Protein AF-A0A9D6RGP7-F1 (afdb_monomer)

Foldseek 3Di:
DDDDDPDPPPPPPPDDDPPVPPKPDQPDPDCPCVLLLVLVLVVCVVPDVQSVQWGWDWDDDPFFIKIKTFRADQCVDHIPVRGDPQRIKIFTAGNVSHTDDIGRRD

Mean predicted aligned error: 11.16 Å

pLDDT: mean 77.92, std 19.04, range [36.72, 96.75]

Nearest PDB structures (foldseek):
  6jpn-assembly1_A  TM=5.791E-01  e=3.261E+00  Defluviitalea phaphyphil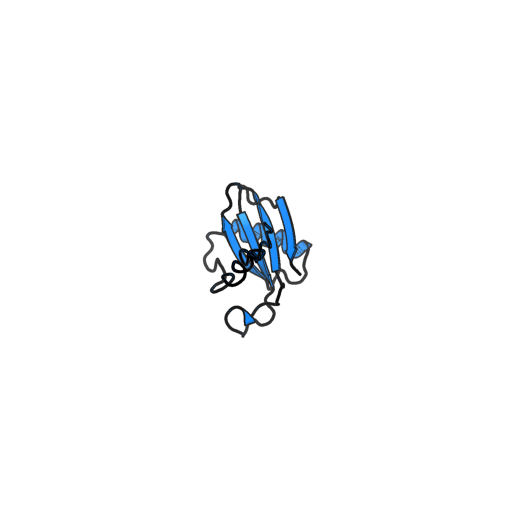a
  3t1o-assembly2_B  TM=3.660E-01  e=3.065E+00  Thermus thermophilus HB8
  3t1t-assembly4_D  TM=3.926E-01  e=4.181E+00  Thermus thermophilus HB8
  7a2d-assembly1_A  TM=2.938E-01  e=3.929E+00  Escherichia coli K-12
  6jph-assembly1_A  TM=4.533E-01  e=7.313E+00  Defluviitalea phaphyphila

Structure (mmCIF, N/CA/C/O backbone):
data_AF-A0A9D6RGP7-F1
#
_entry.id   AF-A0A9D6RGP7-F1
#
loop_
_atom_site.group_PDB
_atom_site.id
_atom_site.type_symbol
_atom_site.label_atom_id
_atom_site.label_alt_id
_atom_site.label_comp_id
_atom_site.label_asym_id
_atom_site.label_entity_id
_atom_site.label_seq_id
_atom_site.pdbx_PDB_ins_code
_atom_site.Cartn_x
_atom_site.Cartn_y
_atom_site.Cartn_z
_atom_site.occupancy
_atom_site.B_iso_or_equiv
_atom_site.auth_seq_id
_atom_site.auth_comp_id
_atom_site.auth_asym_id
_atom_site.auth_atom_id
_atom_site.pdbx_PDB_model_num
ATOM 1 N N . MET A 1 1 ? 9.809 62.220 5.454 1.00 36.72 1 MET A N 1
ATOM 2 C CA . MET A 1 1 ? 8.751 62.134 4.426 1.00 36.72 1 MET A CA 1
ATOM 3 C C . MET A 1 1 ? 9.117 60.999 3.476 1.00 36.72 1 MET A C 1
ATOM 5 O O . MET A 1 1 ? 10.230 61.024 2.977 1.00 36.72 1 MET A O 1
ATOM 9 N N . HIS A 1 2 ? 8.207 60.024 3.322 1.00 38.41 2 HIS A N 1
ATOM 10 C CA . HIS A 1 2 ? 8.119 58.946 2.305 1.00 38.41 2 HIS A CA 1
ATOM 11 C C . HIS A 1 2 ? 9.321 57.971 2.194 1.00 38.41 2 HIS A C 1
ATOM 13 O O . HIS A 1 2 ? 10.365 58.335 1.682 1.00 38.41 2 HIS A O 1
ATOM 19 N N . LEU A 1 3 ? 9.323 56.748 2.748 1.00 46.56 3 LEU A N 1
ATOM 20 C CA . LEU A 1 3 ? 8.383 55.609 2.669 1.00 46.56 3 LEU A CA 1
ATOM 21 C C . LEU A 1 3 ? 8.365 54.954 1.279 1.00 46.56 3 LEU A C 1
ATOM 23 O O . LEU A 1 3 ? 7.507 55.277 0.471 1.00 46.56 3 LEU A O 1
ATOM 27 N N . ILE A 1 4 ? 9.281 54.008 1.030 1.00 53.91 4 ILE A N 1
ATOM 28 C CA . ILE A 1 4 ? 9.079 52.922 0.056 1.00 53.91 4 ILE A CA 1
ATOM 29 C C . ILE A 1 4 ? 9.641 51.640 0.671 1.00 53.91 4 ILE A C 1
ATOM 31 O O . ILE A 1 4 ? 10.848 51.395 0.692 1.00 53.91 4 ILE A O 1
ATOM 35 N N . GLY A 1 5 ? 8.722 50.853 1.229 1.00 45.72 5 GLY A N 1
ATOM 36 C CA . GLY A 1 5 ? 8.981 49.523 1.747 1.00 45.72 5 GLY A CA 1
ATOM 37 C C . GLY A 1 5 ? 9.403 48.604 0.611 1.00 45.72 5 GLY A C 1
ATOM 38 O O . GLY A 1 5 ? 8.676 48.402 -0.360 1.00 45.72 5 GLY A O 1
ATOM 39 N N . ARG A 1 6 ? 10.602 48.047 0.736 1.00 46.34 6 ARG A N 1
ATOM 40 C CA . ARG A 1 6 ? 11.101 47.036 -0.183 1.00 46.34 6 ARG A CA 1
ATOM 41 C C . ARG A 1 6 ? 10.677 45.690 0.389 1.00 46.34 6 ARG A C 1
ATOM 43 O O . ARG A 1 6 ? 11.284 45.179 1.324 1.00 46.34 6 ARG A O 1
ATOM 50 N N . PHE A 1 7 ? 9.535 45.230 -0.118 1.00 46.81 7 PHE A N 1
ATOM 51 C CA . PHE A 1 7 ? 8.877 43.966 0.191 1.00 46.81 7 PHE A CA 1
ATOM 52 C C . PHE A 1 7 ? 9.898 42.831 0.347 1.00 46.81 7 PHE A C 1
ATOM 54 O O . PHE A 1 7 ? 10.578 42.451 -0.607 1.00 46.81 7 PHE A O 1
ATOM 61 N N . VAL A 1 8 ? 9.983 42.294 1.563 1.00 55.94 8 VAL A N 1
ATOM 62 C CA . VAL A 1 8 ? 10.632 41.019 1.855 1.00 55.94 8 VAL A CA 1
ATOM 63 C C . VAL A 1 8 ? 9.779 39.945 1.189 1.00 55.94 8 VAL A C 1
ATOM 65 O O . VAL A 1 8 ? 8.721 39.574 1.695 1.00 55.94 8 VAL A O 1
ATOM 68 N N . LEU A 1 9 ? 10.198 39.493 0.009 1.00 50.16 9 LEU A N 1
ATOM 69 C CA . LEU A 1 9 ? 9.557 38.381 -0.677 1.00 50.16 9 LEU A CA 1
ATOM 70 C C . LEU A 1 9 ? 9.981 37.084 0.026 1.00 50.16 9 LEU A C 1
ATOM 72 O O . LEU A 1 9 ? 10.980 36.455 -0.313 1.00 50.16 9 LEU A O 1
ATOM 76 N N . ALA A 1 10 ? 9.227 36.729 1.063 1.00 49.78 10 ALA A N 1
ATOM 77 C CA . ALA A 1 10 ? 9.272 35.431 1.712 1.00 49.78 10 ALA A CA 1
ATOM 78 C C . ALA A 1 10 ? 8.703 34.371 0.753 1.00 49.78 10 ALA A C 1
ATOM 80 O O . ALA A 1 10 ? 7.498 34.142 0.701 1.00 49.78 10 ALA A O 1
ATOM 81 N N . LEU A 1 11 ? 9.572 33.730 -0.029 1.00 47.88 11 LEU A N 1
ATOM 82 C CA . LEU A 1 11 ? 9.242 32.495 -0.739 1.00 47.88 11 LEU A CA 1
ATOM 83 C C . LEU A 1 11 ? 9.560 31.318 0.182 1.00 47.88 11 LEU A C 1
ATOM 85 O O . LEU A 1 11 ? 10.692 30.847 0.277 1.00 47.88 11 LEU A O 1
ATOM 89 N N . ALA A 1 12 ? 8.526 30.892 0.901 1.00 46.19 12 ALA A N 1
ATOM 90 C CA . ALA A 1 12 ? 8.497 29.686 1.705 1.00 46.19 12 ALA A CA 1
ATOM 91 C C . ALA A 1 12 ? 8.716 28.443 0.820 1.00 46.19 12 ALA A C 1
ATOM 93 O O . ALA A 1 12 ? 7.770 27.848 0.316 1.00 46.19 12 ALA A O 1
ATOM 94 N N . PHE A 1 13 ? 9.971 28.022 0.655 1.00 47.12 13 PHE A N 1
ATOM 95 C CA . PHE A 1 13 ? 10.337 26.686 0.168 1.00 47.12 13 PHE A CA 1
ATOM 96 C C . PHE A 1 13 ? 10.335 25.669 1.321 1.00 47.12 13 PHE A C 1
ATOM 98 O O . PHE A 1 13 ? 11.315 24.971 1.568 1.00 47.12 13 PHE A O 1
ATOM 105 N N . LEU A 1 14 ? 9.228 25.586 2.058 1.00 48.09 14 LEU A N 1
ATOM 106 C CA . LEU A 1 14 ? 9.014 24.558 3.077 1.00 48.09 14 LEU A CA 1
ATOM 107 C C . LEU A 1 14 ? 7.850 23.683 2.629 1.00 48.09 14 LEU A C 1
ATOM 109 O O . LEU A 1 14 ? 6.695 23.978 2.916 1.00 48.09 14 LEU A O 1
ATOM 113 N N . GLY A 1 15 ? 8.164 22.611 1.903 1.00 42.72 15 GLY A N 1
ATOM 114 C CA . GLY A 1 15 ? 7.195 21.545 1.659 1.00 42.72 15 GLY A CA 1
ATOM 115 C C . GLY A 1 15 ? 7.292 20.879 0.297 1.00 42.72 15 GLY A C 1
ATOM 116 O O . GLY A 1 15 ? 6.309 20.877 -0.426 1.00 42.72 15 GLY A O 1
ATOM 117 N N . CYS A 1 16 ? 8.442 20.302 -0.059 1.00 48.62 16 CYS A N 1
ATOM 118 C CA . CYS A 1 16 ? 8.533 19.273 -1.109 1.00 48.62 16 CYS A CA 1
ATOM 119 C C . CYS A 1 16 ? 9.813 18.434 -0.928 1.00 48.62 16 CYS A C 1
ATOM 121 O O . CYS A 1 16 ? 10.605 18.288 -1.849 1.00 48.62 16 CYS A O 1
ATOM 123 N N . ALA A 1 17 ? 10.070 17.926 0.281 1.00 40.97 17 ALA A N 1
ATOM 124 C CA . ALA A 1 17 ? 11.261 17.103 0.546 1.00 40.97 17 ALA A CA 1
ATOM 125 C C . ALA A 1 17 ? 10.959 15.730 1.169 1.00 40.97 17 ALA A C 1
ATOM 127 O O . ALA A 1 17 ? 11.877 14.945 1.373 1.00 40.97 17 ALA A O 1
ATOM 128 N N . ASP A 1 18 ? 9.690 15.394 1.415 1.00 43.88 18 ASP A N 1
ATOM 129 C CA . ASP A 1 18 ? 9.333 14.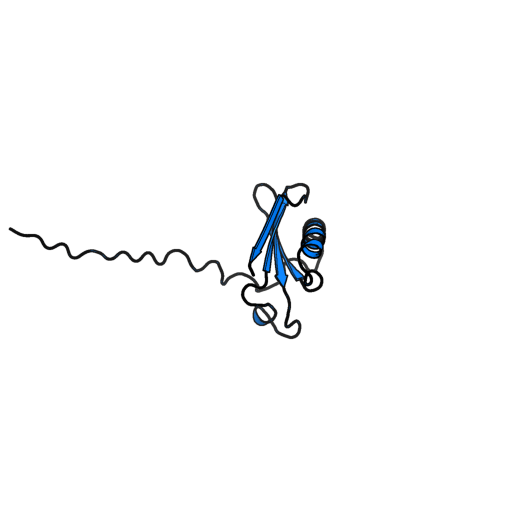117 2.055 1.00 43.88 18 ASP A CA 1
ATOM 130 C C . ASP A 1 18 ? 9.201 12.948 1.060 1.00 43.88 18 ASP A C 1
ATOM 132 O O . ASP A 1 18 ? 9.131 11.782 1.431 1.00 43.88 18 ASP A O 1
ATOM 136 N N . GLN A 1 19 ? 9.197 13.231 -0.246 1.00 48.53 19 GLN A N 1
ATOM 137 C CA . GLN A 1 19 ? 8.942 12.210 -1.265 1.00 48.53 19 GLN A CA 1
ATOM 138 C C . GLN A 1 19 ? 10.186 11.386 -1.637 1.00 48.53 19 GLN A C 1
ATOM 140 O O . GLN A 1 19 ? 1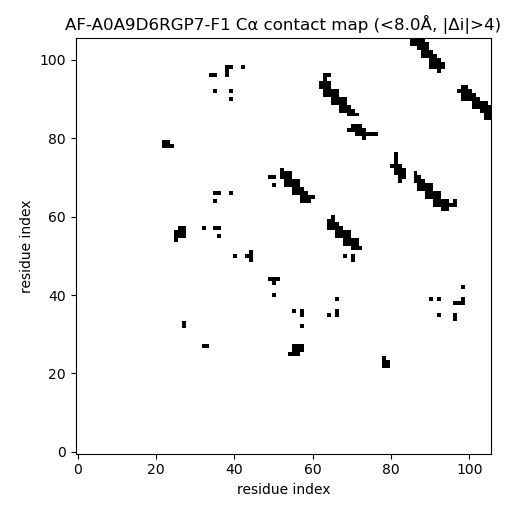0.052 10.282 -2.157 1.00 48.53 19 GLN A O 1
ATOM 145 N N . ALA A 1 20 ? 11.389 11.896 -1.350 1.00 44.44 20 ALA A N 1
ATOM 146 C CA . ALA A 1 20 ? 12.650 11.292 -1.785 1.00 44.44 20 ALA A CA 1
ATOM 147 C C . ALA A 1 20 ? 13.168 10.174 -0.862 1.00 44.44 20 ALA A C 1
ATOM 149 O O . ALA A 1 20 ? 14.086 9.456 -1.245 1.00 44.44 20 ALA A O 1
ATOM 150 N N . ARG A 1 21 ? 12.596 10.009 0.340 1.00 47.81 21 ARG A N 1
ATOM 151 C CA . ARG A 1 21 ? 13.024 8.977 1.303 1.00 47.81 21 ARG A CA 1
ATOM 152 C C . ARG A 1 21 ? 12.254 7.656 1.181 1.00 47.81 21 ARG A C 1
ATOM 154 O O . ARG A 1 21 ? 12.597 6.687 1.850 1.00 47.81 21 ARG A O 1
ATOM 161 N N . ARG A 1 22 ? 11.233 7.602 0.318 1.00 55.00 22 ARG A N 1
ATOM 162 C CA . ARG A 1 22 ? 10.529 6.362 -0.026 1.00 55.00 22 ARG A CA 1
ATOM 163 C C . ARG A 1 22 ? 11.433 5.468 -0.875 1.00 55.00 22 ARG A C 1
ATOM 165 O O . ARG A 1 22 ? 11.782 5.827 -1.995 1.00 55.00 22 ARG A O 1
ATOM 172 N N . MET A 1 23 ? 11.715 4.284 -0.329 1.00 62.06 23 MET A N 1
ATOM 173 C CA . MET A 1 23 ? 12.375 3.124 -0.943 1.00 62.06 23 MET A CA 1
ATOM 174 C C . MET A 1 23 ? 13.904 3.147 -1.094 1.00 62.06 23 MET A C 1
ATOM 176 O O . MET A 1 23 ? 14.438 3.239 -2.198 1.00 62.06 23 MET A O 1
ATOM 180 N N . GLU A 1 24 ? 14.600 2.857 0.010 1.00 52.25 24 GLU A N 1
ATOM 181 C CA . GLU A 1 24 ? 15.844 2.062 -0.034 1.00 52.25 24 GLU A CA 1
ATOM 182 C C . GLU A 1 24 ? 15.588 0.548 0.108 1.00 52.25 24 GLU A C 1
ATOM 184 O O . GLU A 1 24 ? 16.407 -0.251 -0.348 1.00 52.25 24 GLU A O 1
ATOM 189 N N . HIS A 1 25 ? 14.452 0.131 0.680 1.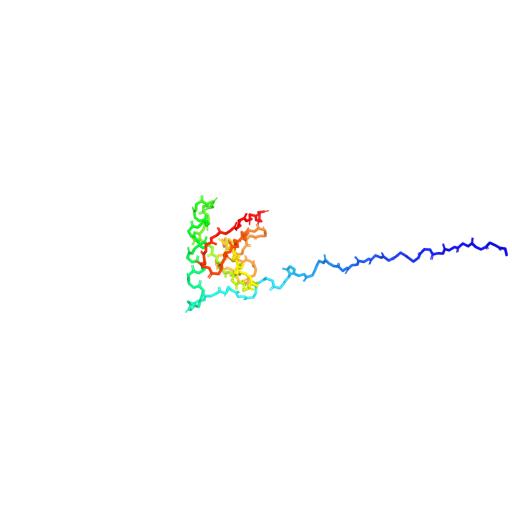00 52.41 25 HIS A N 1
ATOM 190 C CA . HIS A 1 25 ? 14.089 -1.281 0.842 1.00 52.41 25 HIS A CA 1
ATOM 191 C C . HIS A 1 25 ? 12.565 -1.471 0.934 1.00 52.41 25 HIS A C 1
ATOM 193 O O . HIS A 1 25 ? 11.907 -0.638 1.560 1.00 52.41 25 HIS A O 1
ATOM 199 N N . PRO A 1 26 ? 11.992 -2.546 0.359 1.00 59.34 26 PRO A N 1
ATOM 200 C CA . PRO A 1 26 ? 10.638 -2.974 0.702 1.00 59.34 26 PRO A CA 1
ATOM 201 C C . PRO A 1 26 ? 10.574 -3.343 2.191 1.00 59.34 26 PRO A C 1
ATOM 203 O O . PRO A 1 26 ? 11.453 -4.046 2.696 1.00 59.34 26 PRO A O 1
ATOM 206 N N . ALA A 1 27 ? 9.537 -2.887 2.893 1.00 60.53 27 ALA A N 1
ATOM 207 C CA . ALA A 1 27 ? 9.284 -3.316 4.262 1.00 60.53 27 ALA A CA 1
ATOM 208 C C . ALA A 1 27 ? 8.404 -4.569 4.217 1.00 60.53 27 ALA A C 1
ATOM 210 O O . ALA A 1 27 ? 7.180 -4.474 4.172 1.00 60.53 27 ALA A O 1
ATOM 211 N N . ASP A 1 28 ? 9.069 -5.726 4.149 1.00 62.41 28 ASP A N 1
ATOM 212 C CA . ASP A 1 28 ? 8.802 -6.918 4.976 1.00 62.41 28 ASP A CA 1
ATOM 213 C C . ASP A 1 28 ? 9.107 -8.233 4.224 1.00 62.41 28 ASP A C 1
ATOM 215 O O . ASP A 1 28 ? 8.208 -8.837 3.629 1.00 62.41 28 ASP A O 1
ATOM 219 N N . PRO A 1 29 ? 10.375 -8.689 4.225 1.00 54.75 29 PRO A N 1
ATOM 220 C CA . PRO A 1 29 ? 10.737 -10.023 3.752 1.00 54.75 29 PRO A CA 1
ATOM 221 C C . PRO A 1 29 ? 10.428 -11.169 4.744 1.00 54.75 29 PRO A C 1
ATOM 223 O O . PRO A 1 29 ? 10.470 -12.316 4.307 1.00 54.75 29 PRO A O 1
ATOM 226 N N . ASP A 1 30 ? 10.081 -10.907 6.018 1.00 55.28 30 ASP A N 1
ATOM 227 C CA . ASP A 1 30 ? 10.124 -11.920 7.099 1.00 55.28 30 ASP A CA 1
ATOM 228 C C . ASP A 1 30 ? 8.901 -11.977 8.058 1.00 55.28 30 ASP A C 1
ATOM 230 O O . ASP A 1 30 ? 8.892 -12.759 9.009 1.00 55.28 30 ASP A O 1
ATOM 234 N N . GLY A 1 31 ? 7.805 -11.259 7.796 1.00 65.94 31 GLY A N 1
ATOM 235 C CA . GLY A 1 31 ? 6.467 -11.644 8.269 1.00 65.94 31 GLY A CA 1
ATOM 236 C C . GLY A 1 31 ? 5.886 -10.906 9.478 1.00 65.94 31 GLY A C 1
ATOM 237 O O . GLY A 1 31 ? 4.797 -11.290 9.925 1.00 65.94 31 GLY A O 1
ATOM 238 N N . GLU A 1 32 ? 6.516 -9.833 9.970 1.00 81.19 32 GLU A N 1
ATOM 239 C CA . GLU A 1 32 ? 5.945 -9.002 11.047 1.00 81.19 32 GLU A CA 1
ATOM 240 C C . GLU A 1 32 ? 4.606 -8.370 10.627 1.00 81.19 32 GLU A C 1
ATOM 242 O O . GLU A 1 32 ? 3.661 -8.309 11.417 1.00 81.19 32 GLU A O 1
ATOM 247 N N . TYR A 1 33 ? 4.489 -7.968 9.359 1.00 87.44 33 TYR A N 1
ATOM 248 C CA . TYR A 1 33 ? 3.316 -7.277 8.824 1.00 87.44 33 TYR A CA 1
ATOM 249 C C . TYR A 1 33 ? 2.480 -8.146 7.881 1.00 87.44 33 TYR A C 1
ATOM 251 O O . TYR A 1 33 ? 1.676 -7.644 7.087 1.00 87.44 33 TYR A O 1
ATOM 259 N N . SER A 1 34 ? 2.631 -9.469 7.974 1.00 87.94 34 SER A N 1
ATOM 260 C CA . SER A 1 34 ? 1.948 -10.434 7.106 1.00 87.94 34 SER A CA 1
ATOM 261 C C . SER A 1 34 ? 0.421 -10.277 7.103 1.00 87.94 34 SER A C 1
ATOM 263 O O . SER A 1 34 ? -0.203 -10.385 6.042 1.00 87.94 34 SER A O 1
ATOM 265 N N . ALA A 1 35 ? -0.196 -9.961 8.247 1.00 91.00 35 ALA A N 1
ATOM 266 C CA . ALA A 1 35 ? -1.641 -9.743 8.357 1.00 91.00 35 ALA A CA 1
ATOM 267 C C . ALA A 1 35 ? -2.096 -8.467 7.623 1.00 91.00 35 ALA A C 1
ATOM 269 O O . ALA A 1 35 ? -3.060 -8.493 6.853 1.00 91.00 35 ALA A O 1
ATOM 270 N N . GLN A 1 36 ? -1.362 -7.370 7.806 1.00 92.94 36 GLN A N 1
ATOM 271 C CA . GLN A 1 36 ? -1.606 -6.064 7.202 1.00 92.94 36 GLN A CA 1
ATOM 272 C C . GLN A 1 36 ? -1.439 -6.153 5.684 1.00 92.94 36 GLN A C 1
ATOM 274 O O . GLN A 1 36 ? -2.324 -5.748 4.928 1.00 92.94 36 GLN A O 1
ATOM 279 N N . ILE A 1 37 ? -0.340 -6.762 5.232 1.00 92.38 37 ILE A N 1
ATOM 280 C CA . ILE A 1 37 ? -0.057 -6.990 3.814 1.00 92.38 37 ILE A CA 1
ATOM 281 C C . ILE A 1 37 ? -1.120 -7.900 3.198 1.00 92.38 37 ILE A C 1
ATOM 283 O O . ILE A 1 37 ? -1.581 -7.627 2.093 1.00 92.38 37 ILE A O 1
ATOM 287 N N . SER A 1 38 ? -1.569 -8.946 3.895 1.00 92.81 38 SER A N 1
ATOM 288 C CA . SER A 1 38 ? -2.618 -9.842 3.386 1.00 92.81 38 SER A CA 1
ATOM 289 C C . SER A 1 38 ? -3.955 -9.120 3.200 1.00 92.81 38 SER A C 1
ATOM 291 O O . SER A 1 38 ? -4.592 -9.258 2.150 1.00 92.81 38 SER A O 1
ATOM 293 N N . ALA A 1 39 ? -4.368 -8.310 4.180 1.00 94.69 39 ALA A N 1
ATOM 294 C CA . ALA A 1 39 ? -5.578 -7.496 4.087 1.00 94.69 39 ALA A CA 1
ATOM 295 C C . ALA A 1 39 ? -5.486 -6.479 2.937 1.00 94.69 39 ALA A C 1
ATOM 297 O O . ALA A 1 39 ? -6.391 -6.389 2.100 1.00 94.69 39 ALA A O 1
ATOM 298 N N . ALA A 1 40 ? -4.358 -5.773 2.844 1.00 94.44 40 ALA A N 1
ATOM 299 C CA . ALA A 1 40 ? -4.096 -4.802 1.791 1.00 94.44 40 ALA A CA 1
ATOM 300 C C . ALA A 1 40 ? -4.042 -5.455 0.399 1.00 94.44 40 ALA A C 1
ATOM 302 O O . ALA A 1 40 ? -4.668 -4.959 -0.537 1.00 94.44 40 ALA A O 1
ATOM 303 N N . ARG A 1 41 ? -3.382 -6.611 0.255 1.00 94.06 41 ARG A N 1
ATOM 304 C CA . ARG A 1 41 ? -3.295 -7.383 -0.995 1.00 94.06 41 ARG A CA 1
ATOM 305 C C . ARG A 1 41 ? -4.656 -7.844 -1.482 1.00 94.06 41 ARG A C 1
ATOM 307 O O . ARG A 1 41 ? -4.937 -7.733 -2.675 1.00 94.06 41 ARG A O 1
ATOM 314 N N . ARG A 1 42 ? -5.517 -8.314 -0.575 1.00 95.25 42 ARG A N 1
ATOM 315 C CA . ARG A 1 42 ? -6.888 -8.705 -0.919 1.00 95.25 42 ARG A CA 1
ATOM 316 C C . ARG A 1 42 ? -7.680 -7.526 -1.476 1.00 95.25 42 ARG A C 1
ATOM 318 O O . ARG A 1 42 ? -8.372 -7.699 -2.476 1.00 95.25 42 ARG A O 1
ATOM 325 N N . LEU A 1 43 ? -7.584 -6.351 -0.853 1.00 96.31 43 LEU A N 1
ATOM 326 C CA . LEU A 1 43 ? -8.260 -5.155 -1.355 1.00 96.31 43 LEU A CA 1
ATOM 327 C C . LEU A 1 43 ? -7.662 -4.692 -2.687 1.00 96.31 43 LEU A C 1
ATOM 329 O O . LEU A 1 43 ? -8.401 -4.417 -3.629 1.00 96.31 43 LEU A O 1
ATOM 333 N N . LEU A 1 44 ? -6.334 -4.639 -2.788 1.00 95.12 44 LEU A N 1
ATOM 334 C CA . LEU A 1 44 ? -5.646 -4.202 -3.996 1.00 95.12 44 LEU A CA 1
ATOM 335 C C . LEU A 1 44 ? -5.996 -5.093 -5.190 1.00 95.12 44 LEU A C 1
ATOM 337 O O . LEU A 1 44 ? -6.307 -4.569 -6.250 1.00 95.12 44 LEU A O 1
ATOM 341 N N . GLY A 1 45 ? -6.040 -6.417 -5.015 1.00 95.44 45 GLY A N 1
ATOM 342 C CA . GLY A 1 45 ? -6.421 -7.354 -6.077 1.00 95.44 45 GLY A CA 1
ATOM 343 C C . GLY A 1 45 ? -7.860 -7.192 -6.581 1.00 95.44 45 GLY A C 1
ATOM 344 O O . GLY A 1 45 ? -8.158 -7.595 -7.699 1.00 95.44 45 GLY A O 1
ATOM 345 N N . GLN A 1 46 ? -8.747 -6.569 -5.798 1.00 95.75 46 GLN A N 1
ATOM 346 C CA . GLN A 1 46 ? -10.101 -6.213 -6.245 1.00 95.75 46 GLN A CA 1
ATOM 347 C C . GLN A 1 46 ? -10.138 -4.905 -7.045 1.00 95.75 46 GLN A C 1
ATOM 349 O O . GLN A 1 46 ? -11.115 -4.643 -7.744 1.00 95.75 46 GLN A O 1
ATOM 354 N N . LYS A 1 47 ? -9.123 -4.047 -6.895 1.00 94.50 47 LYS A N 1
ATOM 355 C CA . LYS A 1 47 ? -9.084 -2.695 -7.473 1.00 94.50 47 LYS A CA 1
ATOM 356 C C . LYS A 1 47 ? -8.114 -2.571 -8.643 1.00 94.50 47 LYS A C 1
ATOM 358 O O . LYS A 1 47 ? -8.330 -1.743 -9.518 1.00 94.50 47 LYS A O 1
ATOM 363 N N . GLU A 1 48 ? -7.054 -3.370 -8.651 1.00 92.56 48 GLU A N 1
ATOM 364 C CA . GLU A 1 48 ? -5.886 -3.185 -9.501 1.00 92.56 48 GLU A CA 1
ATOM 365 C 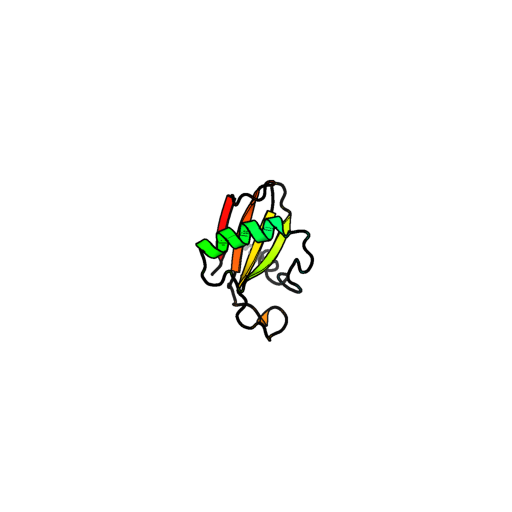C . GLU A 1 48 ? -5.375 -4.531 -10.032 1.00 92.56 48 GLU A C 1
ATOM 367 O O . GLU A 1 48 ? -5.198 -5.499 -9.292 1.00 92.56 48 GLU A O 1
ATOM 372 N N . THR A 1 49 ? -5.056 -4.587 -11.326 1.00 92.19 49 THR A N 1
ATOM 373 C CA . THR A 1 49 ? -4.578 -5.817 -11.989 1.00 92.19 49 THR A CA 1
ATOM 374 C C . THR A 1 49 ? -3.124 -6.157 -11.655 1.00 92.19 49 THR A C 1
ATOM 376 O O . THR A 1 49 ? -2.681 -7.294 -11.823 1.00 92.19 49 THR A O 1
ATOM 379 N N . TRP A 1 50 ? -2.359 -5.187 -11.153 1.00 91.62 50 TRP A N 1
ATOM 380 C CA . TRP A 1 50 ? -0.935 -5.329 -10.844 1.00 91.62 50 TRP A CA 1
ATOM 381 C C . TRP A 1 50 ? -0.653 -5.754 -9.397 1.00 91.62 50 TRP A C 1
ATOM 383 O O . TRP A 1 50 ? 0.511 -5.855 -9.024 1.00 91.62 50 TRP A O 1
ATOM 393 N N . ALA A 1 51 ? -1.681 -6.063 -8.598 1.00 91.50 51 ALA A N 1
ATOM 394 C CA . ALA A 1 51 ? -1.542 -6.398 -7.177 1.00 91.50 51 ALA A CA 1
ATOM 395 C C . ALA A 1 51 ? -0.558 -7.549 -6.879 1.00 91.50 51 ALA A C 1
ATOM 397 O O . ALA A 1 51 ? 0.090 -7.561 -5.836 1.00 91.50 51 ALA A O 1
ATOM 398 N N . HIS A 1 52 ? -0.425 -8.508 -7.798 1.00 89.25 52 HIS A N 1
ATOM 399 C CA . HIS A 1 52 ? 0.489 -9.649 -7.677 1.00 89.25 52 HIS A CA 1
ATOM 400 C C . HIS A 1 52 ? 1.971 -9.277 -7.867 1.00 89.25 52 HIS A C 1
ATOM 402 O O . HIS A 1 52 ? 2.843 -10.035 -7.460 1.00 89.25 52 HIS A O 1
ATOM 408 N N . ARG A 1 53 ? 2.251 -8.115 -8.468 1.00 89.31 53 ARG A N 1
ATOM 409 C CA . ARG A 1 53 ? 3.599 -7.547 -8.658 1.00 89.31 53 ARG A CA 1
ATOM 410 C C . ARG A 1 53 ? 3.878 -6.417 -7.671 1.00 89.31 53 ARG A C 1
ATOM 412 O O . ARG A 1 53 ? 4.797 -5.635 -7.884 1.00 89.31 53 ARG A O 1
ATOM 419 N N . ALA A 1 54 ? 3.030 -6.261 -6.658 1.00 90.06 54 ALA A N 1
ATOM 420 C CA . ALA A 1 54 ? 3.183 -5.195 -5.692 1.00 90.06 54 ALA A CA 1
ATOM 421 C C . ALA A 1 54 ? 4.212 -5.571 -4.623 1.00 90.06 54 ALA A C 1
ATOM 423 O O . ALA A 1 54 ? 4.149 -6.663 -4.049 1.00 90.06 54 ALA A O 1
ATOM 424 N N . GLU A 1 55 ? 5.093 -4.629 -4.317 1.00 89.81 55 GLU A N 1
ATOM 425 C CA . GLU A 1 55 ? 5.893 -4.632 -3.094 1.00 89.81 55 GLU A CA 1
ATOM 426 C C . GLU A 1 55 ? 5.266 -3.704 -2.059 1.00 89.81 55 GLU A C 1
ATOM 428 O O . GLU A 1 55 ? 4.471 -2.826 -2.399 1.00 89.81 55 GLU A O 1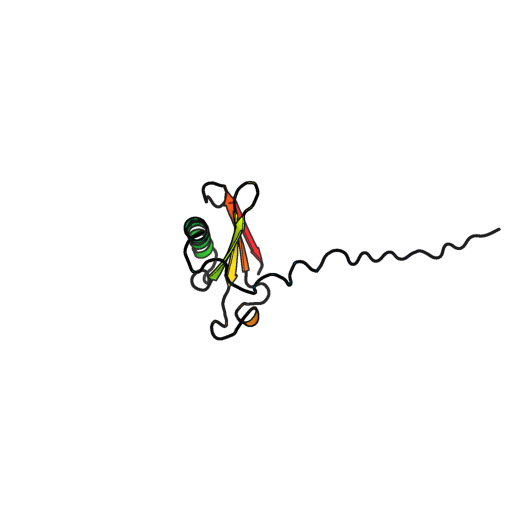
ATOM 433 N N . TRP A 1 56 ? 5.566 -3.942 -0.786 1.00 88.38 56 TRP A N 1
ATOM 434 C CA . TRP A 1 56 ? 4.785 -3.401 0.320 1.00 88.38 56 TRP A CA 1
ATOM 435 C C . TRP A 1 56 ? 5.660 -2.559 1.242 1.00 88.38 56 TRP A C 1
ATOM 437 O O . TRP A 1 56 ? 6.828 -2.862 1.481 1.00 88.38 56 TRP A O 1
ATOM 447 N N . GLU A 1 57 ? 5.072 -1.484 1.744 1.00 88.50 57 GLU A N 1
ATOM 448 C CA . GLU A 1 57 ? 5.614 -0.663 2.815 1.00 88.50 57 GLU A CA 1
ATOM 449 C C . GLU A 1 57 ? 4.512 -0.507 3.858 1.00 88.50 57 GLU A C 1
ATOM 451 O O . GLU A 1 57 ? 3.385 -0.143 3.518 1.00 88.50 57 GLU A O 1
ATOM 456 N N . VAL A 1 58 ? 4.814 -0.826 5.112 1.00 89.25 58 VAL A N 1
ATOM 457 C CA . VAL A 1 58 ? 3.843 -0.778 6.204 1.00 89.25 58 VAL A CA 1
ATOM 458 C C . VAL A 1 58 ? 4.331 0.215 7.242 1.00 89.25 58 VAL A C 1
ATOM 460 O O . VAL A 1 58 ? 5.394 0.049 7.827 1.00 89.25 58 VAL A O 1
ATOM 463 N N . ASN A 1 59 ? 3.528 1.245 7.475 1.00 89.44 59 ASN A N 1
ATOM 464 C CA . ASN A 1 59 ? 3.802 2.306 8.427 1.00 89.44 59 ASN A CA 1
ATOM 465 C C . ASN A 1 59 ? 2.753 2.254 9.540 1.00 89.44 59 ASN A C 1
ATOM 467 O O . ASN A 1 59 ? 1.547 2.313 9.280 1.00 89.44 59 ASN A O 1
ATOM 471 N N . ARG A 1 60 ? 3.195 2.143 10.797 1.00 88.88 60 ARG A N 1
ATOM 472 C CA . ARG A 1 60 ? 2.291 2.234 11.949 1.00 88.88 60 ARG A CA 1
ATOM 473 C C . ARG A 1 60 ? 1.733 3.653 12.056 1.00 88.88 60 ARG A C 1
ATOM 475 O O . ARG A 1 60 ? 2.487 4.618 12.020 1.00 88.88 60 ARG A O 1
ATOM 482 N N . G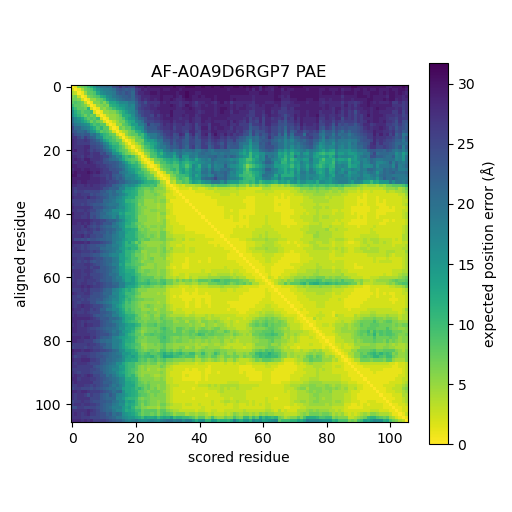LN A 1 61 ? 0.422 3.757 12.238 1.00 88.44 61 GLN A N 1
ATOM 483 C CA . GLN A 1 61 ? -0.286 4.998 12.548 1.00 88.44 61 GLN A CA 1
ATOM 484 C C . GLN A 1 61 ? -0.918 4.899 13.948 1.00 88.44 61 GLN A C 1
ATOM 486 O O . GLN A 1 61 ? -0.981 3.816 14.539 1.00 88.44 61 GLN A O 1
ATOM 491 N N . ASN A 1 62 ? -1.382 6.026 14.496 1.00 86.00 62 ASN A N 1
ATOM 492 C CA . ASN A 1 62 ? -1.955 6.084 15.850 1.00 86.00 62 ASN A CA 1
ATOM 493 C C . ASN A 1 62 ? -3.161 5.140 16.034 1.00 86.00 62 ASN A C 1
ATOM 495 O O . ASN A 1 62 ? -3.313 4.528 17.088 1.00 86.00 62 ASN A O 1
ATOM 499 N N . ASP A 1 63 ? -3.998 5.001 15.008 1.00 88.81 63 ASP A N 1
ATOM 500 C CA . ASP A 1 63 ? -5.261 4.254 15.007 1.00 88.81 63 ASP A CA 1
ATOM 501 C C . ASP A 1 63 ? -5.235 2.986 14.130 1.00 88.81 63 ASP A C 1
ATOM 503 O O . ASP A 1 63 ? -6.240 2.278 14.008 1.00 88.81 63 ASP A O 1
ATOM 507 N N . GLY A 1 64 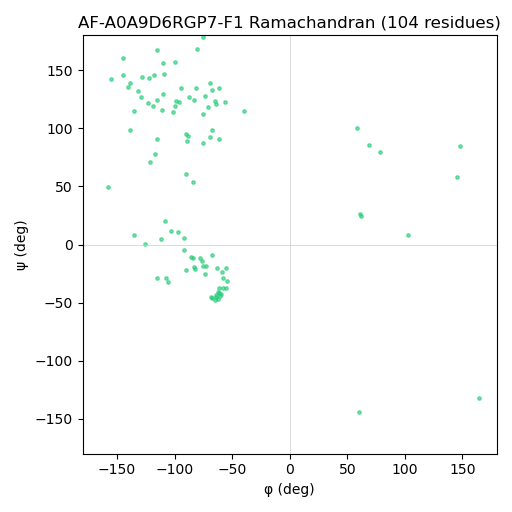? -4.074 2.647 13.564 1.00 94.00 64 GLY A N 1
ATOM 508 C CA . GLY A 1 64 ? -3.940 1.497 12.682 1.00 94.00 64 GLY A CA 1
ATOM 509 C C . GLY A 1 64 ? -2.657 1.511 11.865 1.00 94.00 64 GLY A C 1
ATOM 510 O O . GLY A 1 64 ? -1.564 1.690 12.403 1.00 94.00 64 GLY A O 1
ATOM 511 N N . TRP A 1 65 ? -2.790 1.278 10.564 1.00 94.62 65 TRP A N 1
ATOM 512 C CA . TRP A 1 65 ? -1.667 1.081 9.656 1.00 94.62 65 TRP A CA 1
ATOM 513 C C . TRP A 1 65 ? -1.902 1.790 8.331 1.00 94.62 65 TRP A C 1
ATOM 515 O O . TRP A 1 65 ? -2.990 1.731 7.764 1.00 94.62 65 TRP A O 1
ATOM 525 N N . GLU A 1 66 ? -0.856 2.408 7.801 1.00 93.56 66 GLU A N 1
ATOM 526 C CA . GLU A 1 66 ? -0.791 2.808 6.404 1.00 93.56 66 GLU A CA 1
ATOM 527 C C . GLU A 1 66 ? 0.035 1.773 5.643 1.00 93.56 66 GLU A C 1
ATOM 529 O O . GLU A 1 66 ? 1.206 1.559 5.941 1.00 93.56 66 GLU A O 1
ATOM 534 N N . VAL A 1 67 ? -0.580 1.130 4.657 1.00 92.50 67 VAL A N 1
ATOM 535 C CA . VAL A 1 67 ? 0.065 0.161 3.777 1.00 92.50 67 VAL A CA 1
ATOM 536 C C . VAL A 1 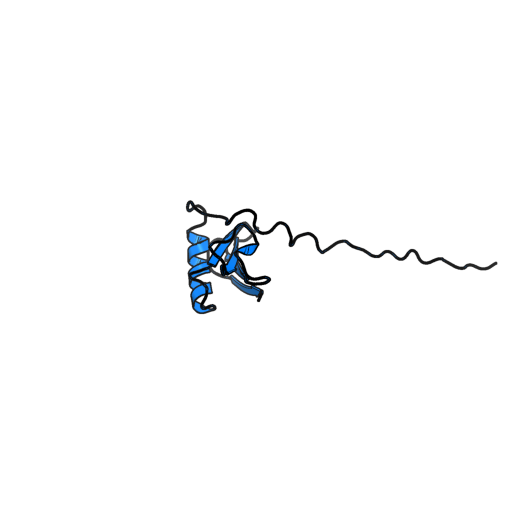67 ? 0.174 0.760 2.382 1.00 92.50 67 VAL A C 1
ATOM 538 O O . VAL A 1 67 ? -0.834 1.022 1.722 1.00 92.50 67 VAL A O 1
ATOM 541 N N . VAL A 1 68 ? 1.398 0.973 1.916 1.00 91.56 68 VAL A N 1
ATOM 542 C CA . VAL A 1 68 ? 1.685 1.449 0.564 1.00 91.56 68 VAL A CA 1
ATOM 543 C C . VAL A 1 68 ? 2.051 0.257 -0.312 1.00 91.56 68 VAL A C 1
ATOM 545 O O . VAL A 1 68 ? 2.962 -0.506 -0.006 1.00 91.56 68 VAL A O 1
ATOM 548 N N . ALA A 1 69 ? 1.319 0.094 -1.408 1.00 91.62 69 ALA A N 1
ATOM 549 C CA . ALA A 1 69 ? 1.558 -0.913 -2.426 1.00 91.62 69 ALA A CA 1
ATOM 550 C C . ALA A 1 69 ? 2.257 -0.279 -3.629 1.00 91.62 69 ALA A C 1
ATOM 552 O O . ALA A 1 69 ? 1.657 0.535 -4.335 1.00 91.62 69 ALA A O 1
ATOM 553 N N . TRP A 1 70 ? 3.498 -0.675 -3.875 1.00 89.88 70 TRP A N 1
ATOM 554 C CA . TRP A 1 70 ? 4.342 -0.197 -4.961 1.00 89.88 70 TRP A CA 1
ATOM 555 C C . TRP A 1 70 ? 4.277 -1.137 -6.155 1.00 89.88 70 TRP A C 1
ATOM 557 O O . TRP A 1 70 ? 4.593 -2.318 -6.048 1.00 89.88 70 TRP A O 1
ATOM 567 N N . ARG A 1 71 ? 3.897 -0.616 -7.318 1.00 90.69 71 ARG A N 1
ATOM 568 C CA . ARG A 1 71 ? 3.842 -1.367 -8.569 1.00 90.69 71 ARG A CA 1
ATOM 569 C C . ARG A 1 71 ? 5.250 -1.577 -9.123 1.00 90.69 71 ARG A C 1
ATOM 571 O O . ARG A 1 71 ? 5.883 -0.626 -9.585 1.00 90.69 71 ARG A O 1
ATOM 578 N N . VAL A 1 72 ? 5.704 -2.827 -9.132 1.00 89.00 72 VAL A N 1
ATOM 579 C CA . VAL A 1 72 ? 6.967 -3.225 -9.764 1.00 89.00 72 VAL A CA 1
ATOM 580 C C . VAL A 1 72 ? 6.751 -3.448 -11.262 1.00 89.00 72 VAL A C 1
ATOM 582 O O . VAL A 1 72 ? 5.917 -4.262 -11.660 1.00 89.00 72 VAL A O 1
ATOM 585 N N . GLU A 1 73 ? 7.524 -2.751 -12.097 1.00 87.94 73 GLU A N 1
ATOM 586 C CA . GLU A 1 73 ? 7.555 -2.959 -13.558 1.00 87.94 73 GLU A CA 1
ATOM 587 C C . GLU A 1 73 ? 8.911 -3.458 -14.058 1.00 87.94 73 GLU A C 1
ATOM 589 O O . GLU A 1 73 ? 8.974 -4.168 -15.058 1.00 87.94 73 GLU A O 1
ATOM 594 N N . HIS A 1 74 ? 9.998 -3.110 -13.368 1.00 87.25 74 HIS A N 1
ATOM 595 C CA . HIS A 1 74 ? 11.353 -3.508 -13.736 1.00 87.25 74 HIS A CA 1
ATOM 596 C C . HIS A 1 74 ? 11.999 -4.290 -12.586 1.00 87.25 74 HIS A C 1
ATOM 598 O O . HIS A 1 74 ? 12.888 -3.756 -11.919 1.00 87.25 74 HIS A O 1
ATOM 604 N N . PRO A 1 75 ? 11.560 -5.536 -12.322 1.00 84.50 75 PRO A N 1
ATOM 605 C CA . PRO A 1 75 ? 12.037 -6.313 -11.177 1.00 84.50 75 PRO A CA 1
ATOM 606 C C . PRO A 1 75 ? 13.560 -6.513 -11.178 1.00 84.50 75 PRO A C 1
ATOM 608 O O . PRO A 1 75 ? 14.150 -6.556 -10.102 1.00 84.50 75 PRO A O 1
ATOM 611 N N . ASP A 1 76 ? 14.186 -6.540 -12.360 1.00 86.44 76 ASP A N 1
ATOM 612 C CA . ASP A 1 76 ? 15.634 -6.723 -12.551 1.00 86.44 76 ASP A CA 1
ATOM 613 C C . ASP A 1 76 ? 16.475 -5.473 -12.238 1.00 86.44 76 ASP A C 1
ATOM 615 O O . ASP A 1 76 ? 17.702 -5.544 -12.132 1.00 86.44 76 ASP A O 1
ATOM 619 N N . ARG A 1 77 ? 15.844 -4.297 -12.123 1.00 84.38 77 ARG A N 1
ATOM 620 C CA . ARG A 1 77 ? 16.545 -3.055 -11.763 1.00 84.38 77 ARG A CA 1
ATOM 621 C C . ARG A 1 77 ? 16.756 -2.986 -10.250 1.00 84.38 77 ARG A C 1
ATOM 623 O O . ARG A 1 77 ? 16.201 -3.766 -9.485 1.00 84.38 77 ARG A O 1
ATOM 630 N N . ARG A 1 78 ? 17.579 -2.041 -9.793 1.00 79.69 78 ARG A N 1
ATOM 631 C CA . ARG A 1 78 ? 17.839 -1.824 -8.360 1.00 79.69 78 ARG A CA 1
ATOM 632 C C . ARG A 1 78 ? 17.203 -0.531 -7.868 1.00 79.69 78 ARG A C 1
ATOM 634 O O . ARG A 1 78 ? 17.137 0.453 -8.605 1.00 79.69 78 ARG A O 1
ATOM 641 N N . GLY A 1 79 ? 16.774 -0.549 -6.607 1.00 78.62 79 GLY A N 1
ATOM 642 C CA . GLY A 1 79 ? 16.240 0.622 -5.918 1.00 78.62 79 GLY A CA 1
ATOM 643 C C . GLY A 1 79 ? 14.996 1.213 -6.600 1.00 78.62 79 GLY A C 1
ATOM 644 O O . GLY A 1 79 ? 14.191 0.463 -7.159 1.00 78.62 79 GLY A O 1
ATOM 645 N N . PRO A 1 80 ? 14.838 2.548 -6.600 1.00 77.88 80 PRO A N 1
ATOM 646 C CA . PRO A 1 80 ? 13.654 3.227 -7.135 1.00 77.88 80 PRO A CA 1
ATOM 647 C C . PRO A 1 80 ? 13.352 2.949 -8.616 1.00 77.88 80 PRO A C 1
ATOM 649 O O . PRO A 1 80 ? 12.204 3.044 -9.038 1.00 77.88 80 PRO A O 1
ATOM 652 N N . LEU A 1 81 ? 14.354 2.555 -9.412 1.00 81.31 81 LEU A N 1
ATOM 653 C CA . LEU A 1 81 ? 14.195 2.275 -10.847 1.00 81.31 81 LEU A CA 1
ATOM 654 C C . LEU A 1 81 ? 13.337 1.036 -11.152 1.00 81.31 81 LEU A C 1
ATOM 656 O O . LEU A 1 81 ? 13.026 0.784 -12.318 1.00 81.31 81 LEU A O 1
ATOM 660 N N . ARG A 1 82 ? 12.993 0.250 -10.126 1.00 86.25 82 ARG A N 1
ATOM 661 C CA . ARG A 1 82 ? 12.131 -0.937 -10.221 1.00 86.25 82 ARG A CA 1
ATOM 662 C C . ARG A 1 82 ? 10.660 -0.587 -10.416 1.00 86.25 82 ARG A C 1
ATOM 664 O O . ARG A 1 82 ? 9.903 -1.393 -10.963 1.00 86.25 82 ARG A O 1
ATOM 671 N N . TYR A 1 83 ? 10.262 0.599 -9.971 1.00 84.25 83 TYR A N 1
ATOM 672 C CA . TYR A 1 83 ? 8.868 0.996 -9.831 1.00 84.25 83 TYR A CA 1
ATOM 673 C C . TYR A 1 83 ? 8.487 2.052 -10.865 1.00 84.25 83 TYR A C 1
ATOM 675 O O . TYR A 1 83 ? 9.334 2.797 -11.362 1.00 84.25 83 TYR A O 1
ATOM 683 N N . LEU A 1 84 ? 7.195 2.140 -11.181 1.00 81.38 84 LEU A N 1
ATOM 684 C CA . LEU A 1 84 ? 6.685 3.250 -11.984 1.00 81.38 84 LEU A CA 1
ATOM 685 C C . LEU A 1 84 ? 6.736 4.557 -11.178 1.00 81.38 84 LEU A C 1
ATOM 687 O O . LEU A 1 84 ? 6.346 4.557 -10.005 1.00 81.38 84 LEU A O 1
ATOM 691 N N . PRO A 1 85 ? 7.127 5.688 -11.795 1.00 69.25 85 PRO A N 1
ATOM 692 C CA . PRO A 1 85 ? 6.859 7.001 -11.224 1.00 69.25 85 PRO A CA 1
ATOM 693 C C . PRO A 1 85 ? 5.351 7.104 -10.998 1.00 69.25 85 PRO A C 1
ATOM 695 O O . PRO A 1 85 ? 4.589 6.891 -11.938 1.00 69.25 85 PRO A O 1
ATOM 698 N N . TRP A 1 86 ? 4.925 7.364 -9.759 1.00 74.81 86 TRP A N 1
ATOM 699 C CA . TRP A 1 86 ? 3.499 7.369 -9.387 1.00 74.81 86 TRP A CA 1
ATOM 700 C C . TRP A 1 86 ? 2.809 6.009 -9.569 1.00 74.81 86 TRP A C 1
ATOM 702 O O . TRP A 1 86 ? 1.610 5.919 -9.740 1.00 74.81 86 TRP A O 1
ATOM 712 N N . GLY A 1 87 ? 3.548 4.905 -9.536 1.00 84.62 87 GLY A N 1
ATOM 713 C CA . GLY A 1 87 ? 2.969 3.569 -9.578 1.00 84.62 87 GLY A CA 1
ATOM 714 C C . GLY A 1 87 ? 2.677 3.040 -8.187 1.00 84.62 87 GLY A C 1
ATOM 715 O O . GLY A 1 87 ? 3.278 2.037 -7.818 1.00 84.62 87 GLY A O 1
ATOM 716 N N . TYR A 1 88 ? 1.827 3.688 -7.386 1.00 89.81 88 TYR A N 1
ATOM 717 C CA . TYR A 1 88 ? 1.520 3.156 -6.055 1.00 89.81 88 TYR A CA 1
ATOM 718 C C . TYR A 1 88 ? 0.082 3.386 -5.593 1.00 89.81 88 TYR A C 1
ATOM 720 O O . TYR A 1 88 ? -0.675 4.209 -6.101 1.00 89.81 88 TYR A O 1
ATOM 728 N N . SER A 1 89 ? -0.340 2.604 -4.609 1.00 92.31 89 SER A N 1
ATOM 729 C CA . SER A 1 89 ? -1.618 2.783 -3.924 1.00 92.31 89 SER A CA 1
ATOM 730 C C . SER A 1 89 ? -1.395 2.809 -2.427 1.00 92.31 89 SER A C 1
ATOM 732 O O . SER A 1 89 ? -0.535 2.104 -1.918 1.00 92.31 89 SER A O 1
ATOM 734 N N . VAL A 1 90 ? -2.173 3.622 -1.725 1.00 93.44 90 VAL A N 1
ATOM 735 C CA . VAL A 1 90 ? -2.144 3.719 -0.266 1.00 93.44 90 VAL A CA 1
ATOM 736 C C . VAL A 1 90 ? -3.436 3.126 0.275 1.00 93.44 90 VAL A C 1
ATOM 738 O O . VAL A 1 90 ? -4.529 3.478 -0.177 1.00 93.44 90 VAL A O 1
ATOM 741 N N . ILE A 1 91 ? -3.310 2.218 1.231 1.00 95.38 91 ILE A N 1
ATOM 742 C CA . ILE A 1 91 ? -4.407 1.526 1.897 1.00 95.38 91 ILE A CA 1
ATOM 743 C C . ILE A 1 91 ? -4.263 1.793 3.388 1.00 95.38 91 ILE A C 1
ATOM 745 O O . ILE A 1 91 ? -3.238 1.465 3.973 1.00 95.38 91 ILE A O 1
ATOM 749 N N . GLN A 1 92 ? -5.279 2.379 4.009 1.00 96.12 92 GLN A N 1
ATOM 750 C CA . GLN A 1 92 ? -5.322 2.507 5.462 1.00 96.12 92 GLN A CA 1
ATOM 751 C C . GLN A 1 92 ? -6.106 1.342 6.045 1.00 96.12 92 GLN A C 1
ATOM 753 O O . GLN A 1 92 ? -7.171 0.980 5.535 1.00 96.12 92 GLN A O 1
ATOM 758 N N . LEU A 1 93 ? -5.560 0.762 7.103 1.00 96.75 93 LEU A N 1
ATOM 759 C CA . LEU A 1 93 ? -6.172 -0.291 7.892 1.00 96.75 93 LEU A CA 1
ATOM 760 C C . LEU A 1 93 ? -6.377 0.222 9.314 1.00 96.75 93 LEU A C 1
ATOM 762 O O . LEU A 1 93 ? -5.530 0.952 9.827 1.00 96.75 93 LEU A O 1
ATOM 766 N N . ASP A 1 94 ? -7.450 -0.197 9.973 1.00 95.75 94 ASP A N 1
ATOM 767 C CA . ASP A 1 94 ? -7.593 0.004 11.415 1.00 95.75 94 ASP A CA 1
ATOM 768 C C . ASP A 1 94 ? -6.709 -0.972 12.224 1.00 95.75 94 ASP A C 1
ATOM 770 O O . ASP A 1 94 ? -6.021 -1.850 11.688 1.00 95.75 94 ASP A O 1
ATOM 774 N N . SER A 1 95 ? -6.743 -0.845 13.553 1.00 93.06 95 SER A N 1
ATOM 775 C CA . SER A 1 95 ? -6.063 -1.761 14.487 1.00 93.06 95 SER A CA 1
ATOM 776 C C . SER A 1 95 ? -6.418 -3.251 14.328 1.00 93.06 95 SER A C 1
ATOM 778 O O . SER A 1 95 ? -5.644 -4.105 14.760 1.00 93.06 95 SER A O 1
ATOM 780 N N . ARG A 1 96 ? -7.553 -3.582 13.700 1.00 94.69 96 ARG A N 1
ATOM 781 C CA . ARG A 1 96 ? -8.022 -4.952 13.432 1.00 94.69 96 ARG A CA 1
ATOM 782 C C . ARG A 1 96 ? -7.680 -5.418 12.013 1.00 94.69 96 ARG A C 1
ATOM 784 O O . ARG A 1 96 ? -8.170 -6.461 11.586 1.00 94.69 96 ARG A O 1
ATOM 791 N N . CYS A 1 97 ? -6.838 -4.673 11.293 1.00 94.19 97 CYS A N 1
ATOM 792 C CA . CYS A 1 97 ? -6.474 -4.919 9.896 1.00 94.19 97 CYS A CA 1
ATOM 793 C C . CYS A 1 97 ? -7.667 -4.857 8.924 1.00 94.19 97 CYS A C 1
ATOM 795 O O . CYS A 1 97 ? -7.634 -5.473 7.856 1.00 94.19 97 CYS A O 1
ATOM 797 N N . VAL A 1 98 ? -8.720 -4.108 9.263 1.00 95.50 98 VAL A N 1
ATOM 798 C CA . VAL A 1 98 ? -9.853 -3.865 8.365 1.00 95.50 98 VAL A CA 1
ATOM 799 C C . VAL A 1 98 ? -9.541 -2.643 7.501 1.00 95.50 98 VAL A C 1
ATOM 801 O O . VAL A 1 98 ? -9.212 -1.591 8.051 1.00 95.50 98 VAL A O 1
ATOM 804 N N . PRO A 1 99 ? -9.645 -2.732 6.161 1.00 95.75 99 PRO A N 1
ATOM 805 C CA . PRO A 1 99 ? -9.423 -1.574 5.311 1.00 95.75 99 PRO A CA 1
ATOM 806 C C . PRO A 1 99 ? -10.471 -0.484 5.536 1.00 95.75 99 PRO A C 1
ATOM 808 O O . PRO A 1 99 ? -11.667 -0.721 5.372 1.00 95.75 99 PRO A O 1
ATOM 811 N N . THR A 1 100 ? -10.012 0.718 5.868 1.00 95.69 100 THR A N 1
ATOM 812 C CA . THR A 1 100 ? -10.855 1.895 6.128 1.00 95.69 100 THR A CA 1
ATOM 813 C C . THR A 1 100 ? -10.802 2.903 4.987 1.00 95.69 100 THR A C 1
ATOM 815 O O . THR A 1 100 ? -11.798 3.563 4.692 1.00 95.69 100 THR A O 1
ATOM 818 N N . HIS A 1 101 ? -9.660 3.007 4.302 1.00 94.56 101 HIS A N 1
ATOM 819 C CA . HIS A 1 101 ? -9.480 3.935 3.191 1.00 94.56 101 HIS A CA 1
ATOM 820 C C . HIS A 1 101 ? -8.588 3.348 2.097 1.00 94.56 101 HIS A C 1
ATOM 822 O O . HIS A 1 101 ? -7.631 2.625 2.366 1.00 94.56 101 HIS A O 1
ATOM 828 N N . TYR A 1 102 ? -8.885 3.703 0.847 1.00 94.19 102 TYR A N 1
ATOM 829 C CA . TYR A 1 102 ? -8.079 3.359 -0.320 1.00 94.19 102 TYR A CA 1
ATOM 830 C C . TYR A 1 102 ? -7.858 4.599 -1.173 1.00 94.19 102 TYR A C 1
ATOM 832 O O . TYR A 1 102 ? -8.805 5.311 -1.513 1.00 94.19 102 TYR A O 1
ATOM 840 N N . ARG A 1 103 ? -6.605 4.827 -1.559 1.00 91.88 103 ARG A N 1
ATOM 841 C CA . ARG A 1 103 ? -6.214 5.927 -2.430 1.00 91.88 103 ARG A CA 1
ATOM 842 C C . ARG A 1 103 ? -5.244 5.439 -3.488 1.00 91.88 103 ARG A C 1
ATOM 844 O O . ARG A 1 103 ? -4.101 5.099 -3.191 1.00 91.88 103 ARG A O 1
ATOM 851 N N . ARG A 1 104 ? -5.682 5.495 -4.742 1.00 88.06 104 ARG A N 1
ATOM 852 C CA . ARG A 1 104 ? -4.801 5.336 -5.895 1.00 88.06 104 ARG A CA 1
ATOM 853 C C . ARG A 1 104 ? -3.951 6.595 -6.050 1.00 88.06 104 ARG A C 1
ATOM 855 O O . ARG A 1 104 ? -4.481 7.707 -6.080 1.00 88.06 104 ARG A O 1
ATOM 862 N N . LYS A 1 105 ? -2.639 6.425 -6.145 1.00 74.81 105 LYS A N 1
ATOM 863 C CA . LYS A 1 105 ? -1.699 7.469 -6.550 1.00 74.81 105 LYS A CA 1
ATOM 864 C C . LYS A 1 105 ? -1.074 6.964 -7.836 1.00 74.81 105 LYS A C 1
ATOM 866 O O . LYS A 1 105 ? -0.020 6.357 -7.773 1.00 74.81 105 LYS A O 1
ATOM 871 N N . GLY A 1 106 ? -1.845 7.091 -8.918 1.00 59.59 106 GLY A N 1
ATOM 872 C CA . GLY A 1 106 ? -1.449 6.798 -10.296 1.00 59.59 106 GLY A CA 1
ATOM 873 C C . GLY A 1 106 ? -0.856 8.024 -10.965 1.00 59.59 106 GLY A C 1
ATOM 874 O O . GLY A 1 106 ? -1.237 9.139 -10.538 1.00 59.59 106 GLY A O 1
#

Secondary structure (DSSP, 8-state):
--------------SS-SGGGS-SS-S-SSSTTHHHHHHHHHHHHHH-TTGGGEEEEEEEETTEEEEEEEEES-TTS-GGGGEEEEEEEEEEEETTS-EEEEEEE-

Radius of gyration: 19.48 Å; Cα contacts (8 Å, |Δi|>4): 152; chains: 1; bounding box: 29×74×30 Å

Sequence (106 aa):
MHLIGRFVLALAFLGCADQARRMEHPADPDGEYSAQISAARRLLGQKETWAHRAEWEVNRQNDGWEVVAWRVEHPDRRGPLRYLPWGYSVIQLDSRCVPTHYRRKG

Solvent-accessible surface area (backbone atoms only — not comparable to full-atom values): 6556 Å² total; per-residue (Å²): 135,85,91,78,86,78,78,81,80,81,78,80,87,78,85,87,73,79,75,78,74,70,54,88,64,73,55,71,95,82,57,91,55,48,66,52,52,50,44,48,45,58,54,36,54,77,76,39,93,57,44,89,47,43,46,42,35,72,42,85,48,98,69,25,34,42,36,37,38,37,34,51,76,33,81,90,48,68,64,66,67,16,40,48,89,51,33,35,34,40,33,32,24,36,78,85,44,46,79,77,45,80,43,83,40,108